Protein AF-A0A2H1WQ48-F1 (afdb_monomer_lite)

Structure (mmCIF, N/CA/C/O backbone):
data_AF-A0A2H1WQ48-F1
#
_entry.id   AF-A0A2H1WQ48-F1
#
loop_
_atom_site.group_PDB
_atom_site.id
_atom_site.type_symbol
_atom_site.label_atom_id
_atom_site.label_alt_id
_atom_site.label_comp_id
_atom_site.label_asym_id
_atom_site.label_entity_id
_atom_site.label_seq_id
_atom_site.pdbx_PDB_ins_code
_atom_site.Cartn_x
_atom_site.Cartn_y
_atom_site.Cartn_z
_atom_site.occupancy
_atom_site.B_iso_or_equiv
_atom_site.auth_seq_id
_atom_site.auth_comp_id
_atom_site.auth_asym_id
_atom_site.auth_atom_id
_atom_site.pdbx_PDB_model_num
ATOM 1 N N . MET A 1 1 ? 4.844 -38.265 29.448 1.00 51.53 1 MET A N 1
ATOM 2 C CA . MET A 1 1 ? 3.394 -38.073 29.675 1.00 51.53 1 MET A CA 1
ATOM 3 C C . MET A 1 1 ? 3.222 -37.018 30.747 1.00 51.53 1 MET A C 1
ATOM 5 O O . MET A 1 1 ? 3.950 -37.059 31.729 1.00 51.53 1 MET A O 1
ATOM 9 N N . VAL A 1 2 ? 2.340 -36.048 30.533 1.00 57.47 2 VAL A N 1
ATOM 10 C CA . VAL A 1 2 ? 2.214 -34.880 31.408 1.00 57.47 2 VAL A CA 1
ATOM 11 C C . VAL A 1 2 ? 0.950 -35.034 32.260 1.00 57.47 2 VAL A C 1
ATOM 13 O O . VAL A 1 2 ? -0.128 -35.292 31.724 1.00 57.47 2 VAL A O 1
ATOM 16 N N . GLN A 1 3 ? 1.088 -34.917 33.579 1.00 56.84 3 GLN A N 1
ATOM 17 C CA . GLN A 1 3 ? -0.010 -35.038 34.542 1.00 56.84 3 GLN A CA 1
ATOM 18 C C . GLN A 1 3 ? -0.352 -33.663 35.116 1.00 56.84 3 GLN A C 1
ATOM 20 O O . GLN A 1 3 ? 0.532 -32.846 35.382 1.00 56.84 3 GLN A O 1
ATOM 25 N N . CYS A 1 4 ? -1.639 -33.388 35.303 1.00 60.62 4 CYS A N 1
ATOM 26 C CA . CYS A 1 4 ? -2.070 -32.182 35.990 1.00 60.62 4 CYS A CA 1
ATOM 27 C C . CYS A 1 4 ? -1.704 -32.281 37.470 1.00 60.62 4 CYS A C 1
ATOM 29 O O . CYS A 1 4 ? -2.143 -33.200 38.144 1.00 60.62 4 CYS A O 1
ATOM 31 N N . LYS A 1 5 ? -0.995 -31.293 38.016 1.00 59.91 5 LYS A N 1
ATOM 32 C CA . LYS A 1 5 ? -0.589 -31.296 39.432 1.00 59.91 5 LYS A CA 1
ATOM 33 C C . LYS A 1 5 ? -1.744 -31.186 40.441 1.00 59.91 5 LYS A C 1
ATOM 35 O O . LYS A 1 5 ? -1.512 -31.375 41.626 1.00 59.91 5 LYS A O 1
ATOM 40 N N . LYS A 1 6 ? -2.963 -30.844 39.996 1.00 59.34 6 LYS A N 1
ATOM 41 C CA . LYS A 1 6 ? -4.157 -30.745 40.858 1.00 59.34 6 LYS A CA 1
ATOM 42 C C . LYS A 1 6 ? -5.013 -32.013 40.809 1.00 59.34 6 LYS A C 1
ATOM 44 O O . LYS A 1 6 ? -5.504 -32.445 41.839 1.00 59.34 6 LYS A O 1
ATOM 49 N N . CYS A 1 7 ? -5.178 -32.593 39.616 1.00 56.44 7 CYS A N 1
ATOM 50 C CA . CYS A 1 7 ? -5.975 -33.806 39.405 1.00 56.44 7 CYS A CA 1
ATOM 51 C C . CYS A 1 7 ? -5.127 -35.098 39.492 1.00 56.44 7 CYS A C 1
ATOM 53 O O . CYS A 1 7 ? -5.691 -36.179 39.530 1.00 56.44 7 CYS A O 1
ATOM 55 N N . ASN A 1 8 ? -3.795 -35.012 39.359 1.00 58.97 8 ASN A N 1
ATOM 56 C CA . ASN A 1 8 ? -2.875 -36.094 38.947 1.00 58.97 8 ASN A CA 1
ATOM 57 C C . ASN A 1 8 ? -3.282 -36.865 37.671 1.00 58.97 8 ASN A C 1
ATOM 59 O O . ASN A 1 8 ? -2.618 -37.818 37.270 1.00 58.97 8 ASN A O 1
ATOM 63 N N . LEU A 1 9 ? -4.325 -36.408 36.972 1.00 58.62 9 LEU A N 1
ATOM 64 C CA . LEU A 1 9 ? -4.823 -36.985 35.729 1.00 58.62 9 LEU A CA 1
ATOM 65 C C . LEU A 1 9 ? -4.042 -36.462 34.522 1.00 58.62 9 LEU A C 1
ATOM 67 O O . LEU A 1 9 ? -3.544 -35.331 34.510 1.00 58.62 9 LEU A O 1
ATOM 71 N N . PHE A 1 10 ? -3.954 -37.292 33.486 1.00 58.03 10 PHE A N 1
ATOM 72 C CA . PHE A 1 10 ? -3.245 -36.965 32.253 1.00 58.03 10 PHE A CA 1
ATOM 73 C C . PHE A 1 10 ? -3.928 -35.824 31.495 1.00 58.03 10 PHE A C 1
ATOM 75 O O . PHE A 1 10 ? -5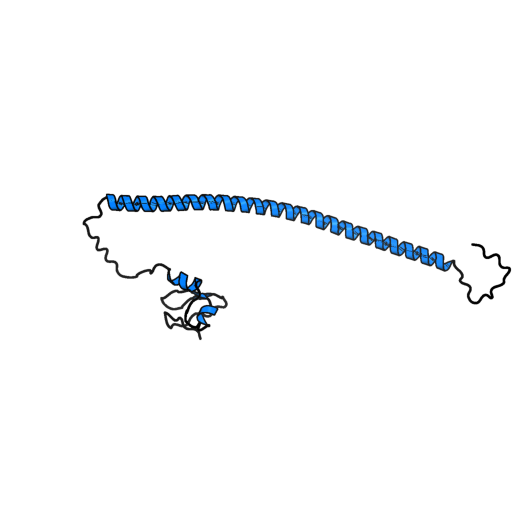.147 -35.810 31.311 1.00 58.03 10 PHE A O 1
ATOM 82 N N . VAL A 1 11 ? -3.128 -34.862 31.038 1.00 64.12 11 VAL A N 1
ATOM 83 C CA . VAL A 1 11 ? -3.625 -33.740 30.236 1.00 64.12 11 VAL A CA 1
ATOM 84 C C . VAL A 1 11 ? -3.638 -34.094 28.746 1.00 64.12 11 VAL A C 1
ATOM 86 O O . VAL A 1 11 ? -2.773 -34.827 28.263 1.00 64.12 11 VAL A O 1
ATOM 89 N N . SER A 1 12 ? -4.636 -33.598 28.011 1.00 57.94 12 SER A N 1
ATOM 90 C CA . SER A 1 12 ? -4.825 -33.935 26.595 1.00 57.94 12 SER A CA 1
ATOM 91 C C . SER A 1 12 ? -3.838 -33.165 25.713 1.00 57.94 12 SER A C 1
ATOM 93 O O . SER A 1 12 ? -3.966 -31.958 25.556 1.00 57.94 12 SER A O 1
ATOM 95 N N . LEU A 1 13 ? -2.855 -33.847 25.125 1.00 56.06 13 LEU A N 1
ATOM 96 C CA . LEU A 1 13 ? -1.874 -33.243 24.213 1.00 56.06 13 LEU A CA 1
ATOM 97 C C . LEU A 1 13 ? -2.497 -33.010 22.826 1.00 56.06 13 LEU A C 1
ATOM 99 O O . LEU A 1 13 ? -2.267 -33.781 21.898 1.00 56.06 13 LEU A O 1
ATOM 103 N N . VAL A 1 14 ? -3.306 -31.960 22.693 1.00 57.84 14 VAL A N 1
ATOM 104 C CA . VAL A 1 14 ? -3.723 -31.432 21.383 1.00 57.84 14 VAL A CA 1
ATOM 105 C C . VAL A 1 14 ? -2.575 -30.573 20.815 1.00 57.84 14 VAL A C 1
ATOM 107 O O . VAL A 1 14 ? -1.655 -30.203 21.549 1.00 57.84 14 VAL A O 1
ATOM 110 N N . LYS A 1 15 ? -2.560 -30.321 19.499 1.00 54.78 15 LYS A N 1
ATOM 111 C CA . LYS A 1 15 ? -1.488 -29.576 18.804 1.00 54.78 15 LYS A CA 1
ATOM 112 C C . LYS A 1 15 ? -1.356 -28.105 19.233 1.00 54.78 15 LYS A C 1
ATOM 114 O O . LYS A 1 15 ? -0.351 -27.493 18.887 1.00 54.78 15 LYS A O 1
ATOM 119 N N . ASP A 1 16 ? -2.299 -27.584 20.010 1.00 58.00 16 ASP A N 1
ATOM 120 C CA . ASP A 1 16 ? -2.319 -26.193 20.459 1.00 58.00 16 ASP A CA 1
ATOM 121 C C . ASP A 1 16 ? -1.420 -25.944 21.685 1.00 58.00 16 ASP A C 1
ATOM 123 O O . ASP A 1 16 ? -1.148 -26.834 22.497 1.00 58.00 16 ASP A O 1
ATOM 127 N N . ASP A 1 17 ? -0.954 -24.701 21.838 1.00 63.75 17 ASP A N 1
ATOM 128 C CA . ASP A 1 17 ? -0.089 -24.262 22.948 1.00 63.75 17 ASP A CA 1
ATOM 129 C C . ASP A 1 17 ? -0.791 -24.264 24.321 1.00 63.75 17 ASP A C 1
ATOM 131 O O . ASP A 1 17 ? -0.147 -24.117 25.371 1.00 63.75 17 ASP A O 1
ATOM 135 N N . ILE A 1 18 ? -2.106 -24.484 24.316 1.00 64.62 18 ILE A N 1
ATOM 136 C CA . ILE A 1 18 ? -3.003 -24.458 25.463 1.00 64.62 18 ILE A CA 1
ATOM 137 C C . ILE A 1 18 ? -3.592 -25.857 25.690 1.00 64.62 18 ILE A C 1
ATOM 139 O O . ILE A 1 18 ? -4.101 -26.503 24.779 1.00 64.62 18 ILE A O 1
ATOM 143 N N . VAL A 1 19 ? -3.541 -26.328 26.936 1.00 67.75 19 VAL A N 1
ATOM 144 C CA . VAL A 1 19 ? -3.888 -27.695 27.327 1.00 67.75 19 VAL A CA 1
ATOM 145 C C . VAL A 1 19 ? -4.910 -27.688 28.467 1.00 67.75 19 VAL A C 1
ATOM 147 O O . VAL A 1 19 ? -4.678 -27.075 29.506 1.00 67.75 19 VAL A O 1
ATOM 150 N N . LYS A 1 20 ? -6.017 -28.425 28.319 1.00 63.47 20 LYS A N 1
ATOM 151 C CA . LYS A 1 20 ? -7.075 -28.565 29.341 1.00 63.47 20 LYS A CA 1
ATOM 152 C C . LYS A 1 20 ? -6.879 -29.844 30.187 1.00 63.47 20 LYS A C 1
ATOM 154 O O . LYS A 1 20 ? -6.621 -30.907 29.610 1.00 63.47 20 LYS A O 1
ATOM 159 N N . CYS A 1 21 ? -6.983 -29.783 31.532 1.00 66.69 21 CYS A N 1
ATOM 160 C CA . CYS A 1 21 ? -7.028 -31.013 32.364 1.00 66.69 21 CYS A CA 1
ATOM 161 C C . CYS A 1 21 ? -8.297 -31.788 31.999 1.00 66.69 21 CYS A C 1
ATOM 163 O O . CYS A 1 21 ? -9.379 -31.213 31.917 1.00 66.69 21 CYS A O 1
ATOM 165 N N . LYS A 1 22 ? -8.157 -33.104 31.817 1.00 60.12 22 LYS A N 1
ATOM 166 C CA . LYS A 1 22 ? -9.279 -34.038 31.633 1.00 60.12 22 LYS A CA 1
ATOM 167 C C . LYS A 1 22 ? -9.995 -34.407 32.940 1.00 60.12 22 LYS A C 1
ATOM 169 O O . LYS A 1 22 ? -10.917 -35.208 32.913 1.00 60.12 22 LYS A O 1
ATOM 174 N N . GLY A 1 23 ? -9.546 -33.874 34.073 1.00 59.38 23 GLY A N 1
ATOM 175 C CA . GLY A 1 23 ? -10.187 -34.055 35.373 1.00 59.38 23 GLY A CA 1
ATOM 176 C C . GLY A 1 23 ? -11.222 -32.977 35.675 1.00 59.38 23 GLY A C 1
ATOM 177 O O . GLY A 1 23 ? -11.295 -31.959 34.989 1.00 59.38 23 GLY A O 1
ATOM 178 N N . GLU A 1 24 ? -11.937 -33.161 36.781 1.00 53.41 24 GLU A N 1
ATOM 179 C CA . GLU A 1 24 ? -12.982 -32.255 37.289 1.00 53.41 24 GLU A CA 1
ATOM 180 C C . GLU A 1 24 ? -12.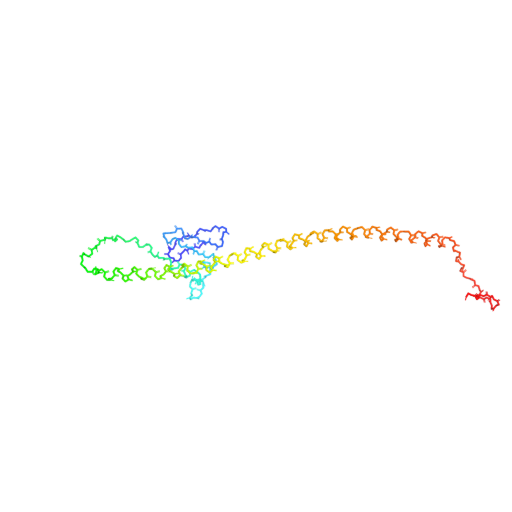499 -30.821 37.557 1.00 53.41 24 GLU A C 1
ATOM 182 O O . GLU A 1 24 ? -13.302 -29.911 37.718 1.00 53.41 24 GLU A O 1
ATOM 187 N N . CYS A 1 25 ? -11.183 -30.576 37.579 1.00 62.28 25 CYS A N 1
ATOM 188 C CA . CYS A 1 25 ? -10.663 -29.235 37.814 1.00 62.28 25 CYS A CA 1
ATOM 189 C C . CYS A 1 25 ? -10.885 -28.275 36.639 1.00 62.28 25 CYS A C 1
ATOM 191 O O . CYS A 1 25 ? -10.729 -27.076 36.840 1.00 62.28 25 CYS A O 1
ATOM 193 N N . GLY A 1 26 ? -11.152 -28.779 35.424 1.00 57.62 26 GLY A N 1
ATOM 194 C CA . GLY A 1 26 ? -11.437 -27.967 34.233 1.00 57.62 26 GLY A CA 1
ATOM 195 C C . GLY A 1 26 ? -10.334 -26.989 33.797 1.00 57.62 26 GLY A C 1
ATOM 196 O O . GLY A 1 26 ? -10.510 -26.281 32.807 1.00 57.62 26 GLY A O 1
ATOM 197 N N . ASN A 1 27 ? -9.201 -26.951 34.504 1.00 63.62 27 ASN A N 1
ATOM 198 C CA . ASN A 1 27 ? -8.185 -25.919 34.354 1.00 63.62 27 ASN A CA 1
ATOM 199 C C . ASN A 1 27 ? -7.463 -26.010 33.012 1.00 63.62 27 ASN A C 1
ATOM 201 O O . ASN A 1 27 ? -7.174 -27.097 32.498 1.00 63.62 27 ASN A O 1
ATOM 205 N N . VAL A 1 28 ? -7.103 -24.837 32.506 1.00 65.06 28 VAL A N 1
ATOM 206 C CA . VAL A 1 28 ? -6.409 -24.639 31.240 1.00 65.06 28 VAL A CA 1
ATOM 207 C C . VAL A 1 28 ? -4.998 -24.117 31.522 1.00 65.06 28 VAL A C 1
ATOM 209 O O . VAL A 1 28 ? -4.827 -23.167 32.283 1.00 65.06 28 VAL A O 1
ATOM 212 N N . TYR A 1 29 ? -3.985 -24.755 30.935 1.00 68.31 29 TYR A N 1
ATOM 213 C CA . TYR A 1 29 ? -2.568 -24.473 31.170 1.00 68.31 29 TYR A CA 1
ATOM 214 C C . TYR A 1 29 ? -1.806 -24.311 29.855 1.00 68.31 29 TYR A C 1
ATOM 216 O O . TYR A 1 29 ? -2.058 -25.039 28.898 1.00 68.31 29 TYR A O 1
ATOM 224 N N . HIS A 1 30 ? -0.786 -23.452 29.830 1.00 67.69 30 HIS A N 1
ATOM 225 C CA . HIS A 1 30 ? 0.179 -23.445 28.729 1.00 67.69 30 HIS A CA 1
ATOM 226 C C . HIS A 1 30 ? 1.037 -24.714 28.749 1.00 67.69 30 HIS A C 1
ATOM 228 O O . HIS A 1 30 ? 1.572 -25.096 29.794 1.00 67.69 30 HIS A O 1
ATOM 234 N N . LYS A 1 31 ? 1.277 -25.321 27.584 1.00 66.25 31 LYS A N 1
ATOM 235 C CA . LYS A 1 31 ? 2.108 -26.530 27.430 1.00 66.25 31 LYS A CA 1
ATOM 236 C C . LYS A 1 31 ? 3.502 -26.381 28.057 1.00 66.25 31 LYS A C 1
ATOM 238 O O . LYS A 1 31 ? 4.006 -27.310 28.690 1.00 66.25 31 LYS A O 1
ATOM 243 N N . LYS A 1 32 ? 4.102 -25.185 27.961 1.00 61.88 32 LYS A N 1
ATOM 244 C CA . LYS A 1 32 ? 5.404 -24.843 28.571 1.00 61.88 32 LYS A CA 1
ATOM 245 C C . LYS A 1 32 ? 5.377 -24.855 30.107 1.00 61.88 32 LYS A C 1
ATOM 247 O O . LYS A 1 32 ? 6.370 -25.244 30.719 1.00 61.88 32 LYS A O 1
ATOM 252 N N . CYS A 1 33 ? 4.253 -24.487 30.724 1.00 63.06 33 CYS A N 1
ATOM 253 C CA . CYS A 1 33 ? 4.089 -24.457 32.181 1.00 63.06 33 CYS A CA 1
ATOM 254 C C . CYS A 1 33 ? 3.914 -25.853 32.782 1.00 63.06 33 CYS A C 1
ATOM 256 O O . CYS A 1 33 ? 4.283 -26.072 33.932 1.00 63.06 33 CYS A O 1
ATOM 258 N N . VAL A 1 34 ? 3.390 -26.809 32.010 1.00 61.66 34 VAL A N 1
ATOM 259 C CA . VAL A 1 34 ? 3.214 -28.186 32.493 1.00 61.66 34 VAL A CA 1
ATOM 260 C C . VAL A 1 34 ? 4.484 -29.033 32.318 1.00 61.66 34 VAL A C 1
ATOM 262 O O . VAL A 1 34 ? 4.703 -29.972 33.078 1.00 61.66 34 VAL A O 1
ATOM 265 N N . ASN A 1 35 ? 5.349 -28.683 31.356 1.00 56.94 35 ASN A N 1
ATOM 266 C CA . ASN A 1 35 ? 6.572 -29.437 31.051 1.00 56.94 35 ASN A CA 1
ATOM 267 C C . ASN A 1 35 ? 7.801 -29.007 31.874 1.00 56.94 35 ASN A C 1
ATOM 269 O O . ASN A 1 35 ? 8.678 -29.828 32.138 1.00 56.94 35 ASN A O 1
ATOM 273 N N . LYS A 1 36 ? 7.901 -27.736 32.288 1.00 53.94 36 LYS A N 1
ATOM 274 C CA . LYS A 1 36 ? 9.035 -27.265 33.098 1.00 53.94 36 LYS A CA 1
ATOM 275 C C . LYS A 1 36 ? 8.737 -27.435 34.588 1.00 53.94 36 LYS A C 1
ATOM 277 O O . LYS A 1 36 ? 7.852 -26.784 35.139 1.00 53.94 36 LYS A O 1
ATOM 282 N N . LYS A 1 37 ? 9.531 -28.270 35.268 1.00 49.19 37 LYS A N 1
ATOM 283 C CA . LYS A 1 37 ? 9.702 -28.214 36.729 1.00 49.19 37 LYS A CA 1
ATOM 284 C C . LYS A 1 37 ? 10.409 -26.895 37.067 1.00 49.19 37 LYS A C 1
ATOM 286 O O . LYS A 1 37 ? 11.622 -26.867 37.228 1.00 49.19 37 LYS A O 1
ATOM 291 N N . PHE A 1 38 ? 9.666 -25.791 37.083 1.00 44.75 38 PHE A N 1
ATOM 292 C CA . PHE A 1 38 ? 10.192 -24.520 37.564 1.00 44.75 38 PHE A CA 1
ATOM 293 C C . PHE A 1 38 ? 10.528 -24.660 39.048 1.00 44.75 38 PHE A C 1
ATOM 295 O O . PHE A 1 38 ? 9.689 -25.085 39.845 1.00 44.75 38 PHE A O 1
ATOM 302 N N . MET A 1 39 ? 11.778 -24.339 39.377 1.00 44.50 39 MET A N 1
ATOM 303 C CA . MET A 1 39 ? 12.248 -24.161 40.742 1.00 44.50 39 MET A CA 1
ATOM 304 C C . MET A 1 39 ? 11.353 -23.102 41.403 1.00 44.50 39 MET A C 1
ATOM 306 O O . MET A 1 39 ? 11.269 -21.963 40.952 1.00 44.50 39 MET A O 1
ATOM 310 N N . ASN A 1 40 ? 10.648 -23.525 42.445 1.00 50.69 40 ASN A N 1
ATOM 311 C CA . ASN A 1 40 ? 9.981 -22.715 43.462 1.00 50.69 40 ASN A CA 1
ATOM 312 C C . ASN A 1 40 ? 8.694 -21.939 43.121 1.00 50.69 40 ASN A C 1
ATOM 314 O O . ASN A 1 40 ? 7.988 -21.623 44.067 1.00 50.69 40 ASN A O 1
ATOM 318 N N . ASN A 1 41 ? 8.280 -21.745 41.859 1.00 49.78 41 ASN A N 1
ATOM 319 C CA . ASN A 1 41 ? 6.926 -21.248 41.529 1.00 49.78 41 ASN A CA 1
ATOM 320 C C . ASN A 1 41 ? 6.317 -21.998 40.328 1.00 49.78 41 ASN A C 1
ATOM 322 O O . ASN A 1 41 ? 6.787 -21.913 39.198 1.00 49.78 41 ASN A O 1
ATOM 326 N N . ALA A 1 42 ? 5.271 -22.791 40.582 1.00 55.19 42 ALA A N 1
ATOM 327 C CA . ALA A 1 42 ? 4.835 -23.880 39.698 1.00 55.19 42 ALA A CA 1
ATOM 328 C C . ALA A 1 42 ? 3.918 -23.487 38.515 1.00 55.19 42 ALA A C 1
ATOM 330 O O . ALA A 1 42 ? 3.452 -24.381 37.807 1.00 55.19 42 ALA A O 1
ATOM 331 N N . THR A 1 43 ? 3.647 -22.200 38.291 1.00 54.66 43 THR A N 1
ATOM 332 C CA . THR A 1 43 ? 2.767 -21.678 37.223 1.00 54.66 43 THR A CA 1
ATOM 333 C C . THR A 1 43 ? 3.149 -20.230 36.900 1.00 54.66 43 THR A C 1
ATOM 335 O O . THR A 1 43 ? 3.438 -19.489 37.839 1.00 54.66 43 THR A O 1
ATOM 338 N N . CYS A 1 44 ? 3.131 -19.825 35.619 1.00 55.38 44 CYS A N 1
ATOM 339 C CA . CYS A 1 44 ? 3.314 -18.415 35.228 1.00 55.38 44 CYS A CA 1
ATOM 340 C C . CYS A 1 44 ? 2.179 -17.541 35.777 1.00 55.38 44 CYS A C 1
ATOM 342 O O . CYS A 1 44 ? 1.119 -18.079 36.105 1.00 55.38 44 CYS A O 1
ATOM 344 N N . ASP A 1 45 ? 2.384 -16.227 35.847 1.00 57.31 45 ASP A N 1
ATOM 345 C CA . ASP A 1 45 ? 1.417 -15.290 36.435 1.00 57.31 45 ASP A CA 1
ATOM 346 C C . ASP A 1 45 ? 0.035 -15.384 35.766 1.00 57.31 45 ASP A C 1
ATOM 348 O O . ASP A 1 45 ? -0.974 -15.465 36.462 1.00 57.31 45 ASP A O 1
ATOM 352 N N . ASP A 1 46 ? -0.025 -15.590 34.447 1.00 57.50 46 ASP A N 1
ATOM 353 C CA . ASP A 1 46 ? -1.290 -15.830 33.727 1.00 57.50 46 ASP A CA 1
ATOM 354 C C . ASP A 1 46 ? -1.994 -17.139 34.140 1.00 57.50 46 ASP A C 1
ATOM 356 O O . ASP A 1 46 ? -3.218 -17.213 34.251 1.00 57.50 46 ASP A O 1
ATOM 360 N N . CYS A 1 47 ? -1.229 -18.198 34.425 1.00 61.62 47 CYS A N 1
ATOM 361 C CA . CYS A 1 47 ? -1.767 -19.466 34.932 1.00 61.62 47 CYS A CA 1
ATOM 362 C C . CYS A 1 47 ? -2.097 -19.403 36.435 1.00 61.62 47 CYS A C 1
ATOM 364 O O . CY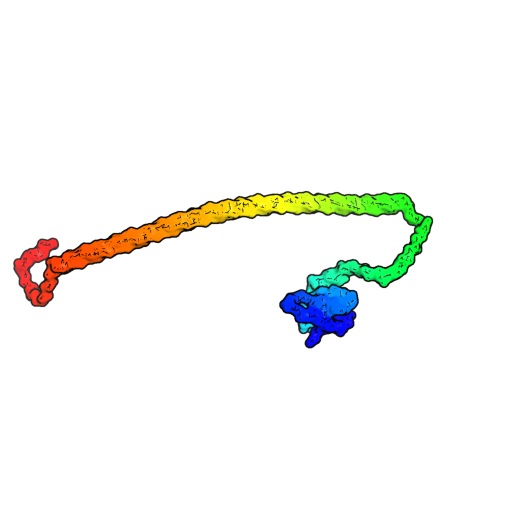S A 1 47 ? -2.879 -20.224 36.921 1.00 61.62 47 CYS A O 1
ATOM 366 N N . GLN A 1 48 ? -1.496 -18.473 37.186 1.00 59.59 48 GLN A N 1
ATOM 367 C CA . GLN A 1 48 ? -1.870 -18.187 38.572 1.00 59.59 48 GLN A CA 1
ATOM 368 C C . GLN A 1 48 ? -3.159 -17.377 38.645 1.00 59.59 48 GLN A C 1
ATOM 370 O O . GLN A 1 48 ? -4.008 -17.701 39.470 1.00 59.59 48 GLN A O 1
ATOM 375 N N . LEU A 1 49 ? -3.344 -16.399 37.758 1.00 55.31 49 LEU A N 1
ATOM 376 C CA . LEU A 1 49 ? -4.567 -15.599 37.662 1.00 55.31 49 LEU A CA 1
ATOM 377 C C . LEU A 1 49 ? -5.792 -16.467 37.352 1.00 55.31 49 LEU A C 1
ATOM 379 O O . LEU A 1 49 ? -6.864 -16.245 37.910 1.00 55.31 49 LEU A O 1
ATOM 383 N N . ASN A 1 50 ? -5.616 -17.549 36.589 1.00 51.94 50 ASN A N 1
ATOM 384 C CA . ASN A 1 50 ? -6.690 -18.510 36.333 1.00 51.94 50 ASN A CA 1
ATOM 385 C C . ASN A 1 50 ? -7.103 -19.339 37.574 1.00 51.94 50 ASN A C 1
ATOM 387 O O . ASN A 1 50 ? -8.121 -20.031 37.547 1.00 51.94 50 ASN A O 1
ATOM 391 N N . LYS A 1 51 ? -6.363 -19.257 38.696 1.00 49.41 51 LYS A N 1
ATOM 392 C CA . LYS A 1 51 ? -6.807 -19.782 40.005 1.00 49.41 51 LYS A CA 1
ATOM 393 C C . LYS A 1 51 ? -7.897 -18.919 40.655 1.00 49.41 51 LYS A C 1
ATOM 395 O O . LYS A 1 51 ? -8.513 -19.388 41.608 1.00 49.41 51 LYS A O 1
ATOM 400 N N . CYS A 1 52 ? -8.148 -17.715 40.137 1.00 37.34 52 CYS A N 1
ATOM 401 C CA . CYS A 1 52 ? -9.237 -16.825 40.544 1.00 37.34 52 CYS A CA 1
ATOM 402 C C . CYS A 1 52 ? -10.444 -16.894 39.595 1.00 37.34 52 CYS A C 1
ATOM 404 O O . CYS A 1 52 ? -11.175 -15.920 39.442 1.00 37.34 52 CYS A O 1
ATOM 406 N N . SER A 1 53 ? -10.700 -18.054 38.986 1.00 37.06 53 SER A N 1
ATOM 407 C CA . SER A 1 53 ? -12.077 -18.361 38.592 1.00 37.06 53 SER A CA 1
ATOM 408 C C . SER A 1 53 ? -12.895 -18.551 39.878 1.00 37.06 53 SER A C 1
ATOM 410 O O . SER A 1 53 ? -12.415 -19.257 40.775 1.00 37.06 53 SER A O 1
ATOM 412 N N . PRO A 1 54 ? -14.089 -17.944 40.023 1.00 36.09 54 PRO A N 1
ATOM 413 C CA . PRO A 1 54 ? -14.920 -18.153 41.200 1.00 36.09 54 PRO A CA 1
ATOM 414 C C . PRO A 1 54 ? -15.154 -19.652 41.341 1.00 36.09 54 PRO A C 1
ATOM 416 O O . PRO A 1 54 ? -15.580 -20.309 40.390 1.00 36.09 54 PRO A O 1
ATOM 419 N N . LYS A 1 55 ? -14.833 -20.209 42.511 1.00 38.78 55 LYS A N 1
ATOM 420 C CA . LYS A 1 55 ? -15.237 -21.568 42.853 1.00 38.78 55 LYS A CA 1
ATOM 421 C C . LYS A 1 55 ? -16.752 -21.634 42.653 1.00 38.78 55 LYS A C 1
ATOM 423 O O . LYS A 1 55 ? -17.489 -21.015 43.413 1.00 38.78 55 LYS A O 1
ATOM 428 N N . GLN A 1 56 ? -17.207 -22.375 41.647 1.00 43.16 56 GLN A N 1
ATOM 429 C CA . GLN A 1 56 ? -18.529 -22.978 41.695 1.00 43.16 56 GLN A CA 1
ATOM 430 C C . GLN A 1 56 ? -18.457 -24.003 42.826 1.00 43.16 56 GLN A C 1
ATOM 432 O O . GLN A 1 56 ? -18.026 -25.139 42.638 1.00 43.16 56 GLN A O 1
ATOM 437 N N . SER A 1 57 ? -18.743 -23.543 44.040 1.00 37.22 57 SER A N 1
ATOM 438 C CA . SER A 1 57 ? -19.038 -24.404 45.170 1.00 37.22 57 SER A CA 1
ATOM 439 C C . SER A 1 57 ? -20.340 -25.123 44.844 1.00 37.22 57 SER A C 1
ATOM 441 O O . SER A 1 57 ? -21.425 -24.577 45.030 1.00 37.22 57 SER A O 1
ATOM 443 N N . GLY A 1 58 ? -20.214 -26.338 44.315 1.00 40.12 58 GLY A N 1
ATOM 444 C CA . GLY A 1 58 ? -21.191 -27.387 44.555 1.00 40.12 58 GLY A CA 1
ATOM 445 C C . GLY A 1 58 ? -21.083 -27.795 46.019 1.00 40.12 58 GLY A C 1
ATOM 446 O O . GLY A 1 58 ? -20.465 -28.801 46.332 1.00 40.12 58 GLY A O 1
ATOM 447 N N . ASP A 1 59 ? -21.615 -26.950 46.891 1.00 36.69 59 ASP A N 1
ATOM 448 C CA . ASP A 1 59 ? -22.102 -27.348 48.200 1.00 36.69 59 ASP A CA 1
ATOM 449 C C . ASP A 1 59 ? -23.593 -27.048 48.165 1.00 36.69 59 ASP A C 1
ATOM 451 O O . ASP A 1 59 ? -24.002 -25.985 47.688 1.00 36.69 59 ASP A O 1
ATOM 455 N N . ASP A 1 60 ? -24.391 -28.000 48.639 1.00 42.41 60 ASP A N 1
ATOM 456 C CA . ASP A 1 60 ? -25.783 -27.802 49.017 1.00 42.41 60 ASP A CA 1
ATOM 457 C C . ASP A 1 60 ? -25.875 -26.588 49.951 1.00 42.41 60 ASP A C 1
ATOM 459 O O . ASP A 1 60 ? -25.851 -26.699 51.180 1.00 42.41 60 ASP A O 1
ATOM 463 N N . VAL A 1 61 ? -26.014 -25.394 49.378 1.00 42.25 61 VAL A N 1
ATOM 464 C CA . VAL A 1 61 ? -26.537 -24.247 50.098 1.00 42.25 61 VAL A CA 1
ATOM 465 C C . VAL A 1 61 ? -28.014 -24.555 50.265 1.00 42.25 61 VAL A C 1
ATOM 467 O O . VAL A 1 61 ? -28.868 -24.114 49.497 1.00 42.25 61 VAL A O 1
ATOM 470 N N . LYS A 1 62 ? -28.327 -25.330 51.311 1.00 40.69 62 LYS A N 1
ATOM 471 C CA . LYS A 1 62 ? -29.563 -25.110 52.047 1.00 40.69 62 LYS A CA 1
ATOM 472 C C . LYS A 1 62 ? -29.624 -23.606 52.262 1.00 40.69 62 LYS A C 1
ATOM 474 O O . LYS A 1 62 ? -28.839 -23.060 53.035 1.00 40.69 62 LYS A O 1
ATOM 479 N N . LEU A 1 63 ? -30.523 -22.954 51.533 1.00 41.06 63 LEU A N 1
ATOM 480 C CA . LEU A 1 63 ? -30.992 -21.612 51.822 1.00 41.06 63 LEU A CA 1
ATOM 481 C C . LEU A 1 63 ? -31.598 -21.658 53.227 1.00 41.06 63 LEU A C 1
ATOM 483 O O . LEU A 1 63 ? -32.807 -21.775 53.399 1.00 41.06 63 LEU A O 1
ATOM 487 N N . ILE A 1 64 ? -30.751 -21.607 54.252 1.00 45.22 64 ILE A N 1
ATOM 488 C CA . ILE A 1 64 ? -31.163 -21.157 55.568 1.00 45.22 64 ILE A CA 1
ATOM 489 C C . ILE A 1 64 ? -31.284 -19.647 55.402 1.00 45.22 64 ILE A C 1
ATOM 491 O O . ILE A 1 64 ? -30.371 -18.885 55.704 1.00 45.22 64 ILE A O 1
ATOM 495 N N . LEU A 1 65 ? -32.409 -19.234 54.815 1.00 43.06 65 LEU A N 1
ATOM 496 C CA . LEU A 1 65 ? -32.909 -17.879 54.939 1.00 43.06 65 LEU A CA 1
ATOM 497 C C . LEU A 1 65 ? -33.081 -17.657 56.438 1.00 43.06 65 LEU A C 1
ATOM 499 O O . LEU A 1 65 ? -34.030 -18.170 57.026 1.00 43.06 65 LEU A O 1
ATOM 503 N N . ASN A 1 66 ? -32.131 -16.972 57.070 1.00 44.22 66 ASN A N 1
ATOM 504 C CA . ASN A 1 66 ? -32.330 -16.450 58.413 1.00 44.22 66 ASN A CA 1
ATOM 505 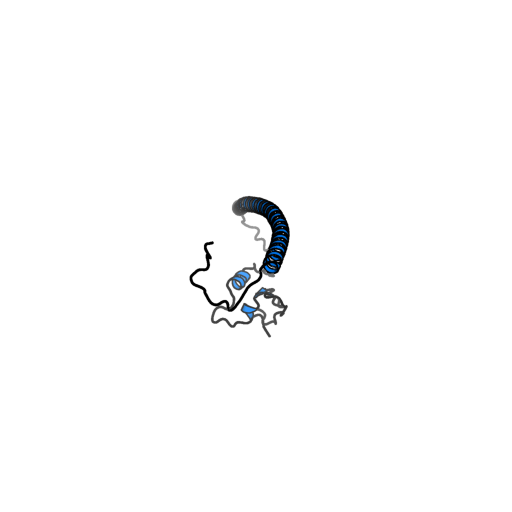C C . ASN A 1 66 ? -33.391 -15.343 58.288 1.00 44.22 66 ASN A C 1
ATOM 507 O O . ASN A 1 66 ? -33.087 -14.301 57.710 1.00 44.22 66 ASN A O 1
ATOM 511 N N . PRO A 1 67 ? -34.638 -15.521 58.769 1.00 51.81 67 PRO A N 1
ATOM 512 C CA . PRO A 1 67 ? -35.737 -14.594 58.478 1.00 51.81 67 PRO A CA 1
ATOM 513 C C . PRO A 1 67 ? -35.731 -13.341 59.367 1.00 51.81 67 PRO A C 1
ATOM 515 O O . PRO A 1 67 ? -36.775 -12.726 59.579 1.00 51.81 67 PRO A O 1
ATOM 518 N N . ARG A 1 68 ? -34.591 -12.977 59.959 1.00 54.78 68 ARG A N 1
ATOM 519 C CA . ARG A 1 68 ? -34.490 -11.856 60.895 1.00 54.78 68 ARG A CA 1
ATOM 520 C C . ARG A 1 68 ? -33.247 -11.026 60.592 1.00 54.78 68 ARG A C 1
ATOM 522 O O . ARG A 1 68 ? -32.137 -11.516 60.745 1.00 54.78 68 ARG A O 1
ATOM 529 N N . GLU A 1 69 ? -33.509 -9.770 60.225 1.00 52.84 69 GLU A N 1
ATOM 530 C CA . GLU A 1 69 ? -32.579 -8.629 60.202 1.00 52.84 69 GLU A CA 1
ATOM 531 C C . GLU A 1 69 ? -31.689 -8.437 58.959 1.00 52.84 69 GLU A C 1
ATOM 533 O O . GLU A 1 69 ? -30.504 -8.147 59.067 1.00 52.84 69 GLU A O 1
ATOM 538 N N . GLU A 1 70 ? -32.275 -8.419 57.761 1.00 57.16 70 GLU A N 1
ATOM 539 C CA . GLU A 1 70 ? -31.840 -7.412 56.781 1.00 57.16 70 GLU A CA 1
ATOM 540 C C . GLU A 1 70 ? -32.777 -6.215 56.931 1.00 57.16 70 GLU A C 1
ATOM 542 O O . GLU A 1 70 ? -33.906 -6.221 56.438 1.00 57.16 70 GLU A O 1
ATOM 547 N N . SER A 1 71 ? -32.359 -5.201 57.698 1.00 69.38 71 SER A N 1
ATOM 548 C CA . SER A 1 71 ? -33.088 -3.932 57.697 1.00 69.38 71 SER A CA 1
ATOM 549 C C . SER A 1 71 ? -33.127 -3.412 56.256 1.00 69.38 71 SER A C 1
ATOM 551 O O . SER A 1 71 ? -32.168 -3.587 55.498 1.00 69.38 71 SER A O 1
ATOM 553 N N . GLY A 1 72 ? -34.224 -2.768 55.848 1.00 75.00 72 GLY A N 1
ATOM 554 C CA . GLY A 1 72 ? -34.336 -2.203 54.496 1.00 75.00 72 GLY A CA 1
ATOM 555 C C . GLY A 1 72 ? -33.169 -1.270 54.131 1.00 75.00 72 GLY A C 1
ATOM 556 O O . GLY A 1 72 ? -32.836 -1.131 52.956 1.00 75.00 72 GLY A O 1
ATOM 557 N N . GLU A 1 73 ? -32.495 -0.700 55.134 1.00 79.88 73 GLU A N 1
ATOM 558 C CA . GLU A 1 73 ? -31.279 0.105 54.985 1.00 79.88 73 GLU A CA 1
ATOM 559 C C . GLU A 1 73 ? -30.085 -0.689 54.433 1.00 79.88 73 GLU A C 1
ATOM 561 O O . GLU A 1 73 ? -29.368 -0.169 53.579 1.00 79.88 73 GLU A O 1
ATOM 566 N N . ASN A 1 74 ? -29.890 -1.950 54.838 1.00 83.94 74 ASN A N 1
ATOM 567 C CA . ASN A 1 74 ? -28.805 -2.792 54.317 1.00 83.94 74 ASN A CA 1
ATOM 568 C C . ASN A 1 74 ? -29.015 -3.120 52.833 1.00 83.94 74 ASN A C 1
ATOM 570 O O . ASN A 1 74 ? -28.081 -3.025 52.033 1.00 83.94 74 ASN A O 1
ATOM 574 N N . VAL A 1 75 ? -30.258 -3.422 52.448 1.00 88.44 75 VAL A N 1
ATOM 575 C CA . VAL A 1 75 ? -30.627 -3.677 51.048 1.00 88.44 75 VAL A CA 1
ATOM 576 C C . VAL A 1 75 ? -30.429 -2.415 50.203 1.00 88.44 75 VAL A C 1
ATOM 578 O O . VAL A 1 75 ? -29.826 -2.473 49.131 1.00 88.44 75 VAL A O 1
ATOM 581 N N . LEU A 1 76 ? -30.866 -1.253 50.698 1.00 91.00 76 LEU A N 1
ATOM 582 C CA . LEU A 1 76 ? -30.661 0.044 50.041 1.00 91.00 76 LEU A CA 1
ATOM 583 C C . LEU A 1 76 ? -29.173 0.381 49.864 1.00 91.00 76 LEU A C 1
ATOM 585 O O . LEU A 1 76 ? -28.768 0.839 48.794 1.00 91.00 76 LEU A O 1
ATOM 589 N N . ALA A 1 77 ? -28.344 0.125 50.878 1.00 92.31 77 ALA A N 1
ATOM 590 C CA . ALA A 1 77 ? -26.903 0.339 50.797 1.00 92.31 77 ALA A CA 1
ATOM 591 C C . ALA A 1 77 ? -26.253 -0.551 49.724 1.00 92.31 77 ALA A C 1
ATOM 593 O O . ALA A 1 77 ? -25.412 -0.084 48.948 1.00 92.31 77 ALA A O 1
ATOM 594 N N . GLU A 1 78 ? -26.667 -1.816 49.629 1.00 92.56 78 GLU A N 1
ATOM 595 C CA . GLU A 1 78 ? -26.154 -2.731 48.612 1.00 92.56 78 GLU A CA 1
ATOM 596 C C . GLU A 1 78 ? -26.602 -2.335 47.196 1.00 92.56 78 GLU A C 1
ATOM 598 O O . GLU A 1 78 ? -25.796 -2.358 46.260 1.00 92.56 78 GLU A O 1
ATOM 603 N N . VAL A 1 79 ? -27.857 -1.904 47.035 1.00 94.44 79 VAL A N 1
ATOM 604 C CA . VAL A 1 79 ? -28.381 -1.379 45.764 1.00 94.44 79 VAL A CA 1
ATOM 605 C C . VAL A 1 79 ? -27.599 -0.141 45.324 1.00 94.44 79 VAL A C 1
ATOM 607 O O . VAL A 1 79 ? -27.137 -0.092 44.184 1.00 94.44 79 VAL A O 1
ATOM 610 N N . ASN A 1 80 ? -27.356 0.815 46.223 1.00 94.88 80 ASN A N 1
ATOM 611 C CA . ASN A 1 80 ? -26.571 2.015 45.920 1.00 94.88 80 ASN A CA 1
ATOM 612 C C . ASN A 1 80 ? -25.134 1.679 45.506 1.00 94.88 80 ASN A C 1
ATOM 614 O O . ASN A 1 80 ? -24.599 2.259 44.558 1.00 94.88 80 ASN A O 1
ATOM 618 N N . LYS A 1 81 ? -24.515 0.691 46.161 1.00 96.31 81 LYS A N 1
ATOM 619 C CA . LYS A 1 81 ? -23.185 0.205 45.781 1.00 96.31 81 LYS A CA 1
ATOM 620 C C . LYS A 1 81 ? -23.184 -0.391 44.371 1.00 96.31 81 LYS A C 1
ATOM 622 O O . LYS A 1 81 ? -22.274 -0.105 43.594 1.00 96.31 81 LYS A O 1
ATOM 627 N N . LYS A 1 82 ? -24.196 -1.190 44.018 1.00 95.75 82 LYS A N 1
ATOM 628 C CA . LYS A 1 82 ? -24.336 -1.769 42.670 1.00 95.75 82 LYS A CA 1
ATOM 629 C C . LYS A 1 82 ? -24.593 -0.692 41.615 1.00 95.75 82 LYS A C 1
ATOM 631 O O . LYS A 1 82 ? -23.961 -0.733 40.564 1.00 95.75 82 LYS A O 1
ATOM 636 N N . LEU A 1 83 ? -25.428 0.305 41.912 1.00 97.12 83 LEU A N 1
ATOM 637 C CA . LEU A 1 83 ? -25.670 1.451 41.027 1.00 97.12 83 LEU A CA 1
ATOM 638 C C . LEU A 1 83 ? -24.385 2.238 40.741 1.00 97.12 83 LEU A C 1
ATOM 640 O O . LEU A 1 83 ? -24.119 2.569 39.589 1.00 97.12 83 LEU A O 1
ATOM 644 N N . ALA A 1 84 ? -23.544 2.464 41.753 1.00 96.38 84 ALA A N 1
ATOM 645 C CA . ALA A 1 84 ? -22.254 3.127 41.563 1.00 96.38 84 ALA A CA 1
ATOM 646 C C . ALA A 1 84 ? -21.306 2.324 40.652 1.00 96.38 84 ALA A C 1
ATOM 648 O O . ALA A 1 84 ? -20.591 2.898 39.829 1.00 96.38 84 ALA A O 1
ATOM 649 N N . VAL A 1 85 ? -21.301 0.991 40.768 1.00 97.00 85 VAL A N 1
ATOM 650 C CA . VAL A 1 85 ? -20.523 0.125 39.869 1.00 97.00 85 VAL A CA 1
ATOM 651 C C . VAL A 1 85 ? -21.048 0.222 38.438 1.00 97.00 85 VAL A C 1
ATOM 653 O O . VAL A 1 85 ? -20.247 0.418 37.527 1.00 97.00 85 VAL A O 1
ATOM 656 N N . ILE A 1 86 ? -22.367 0.140 38.246 1.00 97.44 86 ILE A N 1
ATOM 657 C CA . ILE A 1 86 ? -23.004 0.241 36.925 1.00 97.44 86 ILE A CA 1
ATOM 658 C C . ILE A 1 86 ? -22.668 1.582 36.271 1.00 97.44 86 ILE A C 1
ATOM 660 O O . ILE A 1 86 ? -22.210 1.595 35.135 1.00 97.44 86 ILE A O 1
ATOM 664 N N . TYR A 1 87 ? -22.791 2.689 37.004 1.00 97.25 87 TYR A N 1
ATOM 665 C CA . TYR A 1 87 ? -22.441 4.020 36.507 1.00 97.25 87 TYR A CA 1
ATOM 666 C C . TYR A 1 87 ? -20.977 4.115 36.044 1.00 97.25 87 TYR A C 1
ATOM 668 O O . TYR A 1 87 ? -20.675 4.645 34.977 1.00 97.25 87 TYR A O 1
ATOM 676 N N . ASN A 1 88 ? -20.045 3.548 36.815 1.00 97.31 88 ASN A N 1
ATOM 677 C CA . ASN A 1 88 ? -18.633 3.529 36.430 1.00 97.31 88 ASN A CA 1
ATOM 678 C C . ASN A 1 88 ? -18.363 2.649 35.202 1.00 97.31 88 ASN A C 1
ATOM 680 O O . ASN A 1 88 ? -17.459 2.949 34.421 1.00 97.31 88 ASN A O 1
ATOM 684 N N . MET A 1 89 ? -19.099 1.546 35.044 1.00 97.94 89 MET A N 1
ATOM 685 C CA . MET A 1 89 ? -19.007 0.704 33.851 1.00 97.94 89 MET A CA 1
ATOM 686 C C . MET A 1 89 ? -19.549 1.432 32.624 1.00 97.94 89 MET A C 1
ATOM 688 O O . MET A 1 89 ? -18.890 1.409 31.591 1.00 97.94 89 MET A O 1
ATOM 692 N N . ASP A 1 90 ? -20.682 2.117 32.760 1.00 98.00 90 ASP A N 1
ATOM 693 C CA . ASP A 1 90 ? -21.304 2.902 31.693 1.00 98.00 90 ASP A CA 1
ATOM 694 C C . ASP A 1 90 ? -20.344 3.973 31.159 1.00 98.00 90 ASP A C 1
ATOM 696 O O . ASP A 1 90 ? -20.040 4.007 29.967 1.00 98.00 90 ASP A O 1
ATOM 700 N N . LYS A 1 91 ? -19.704 4.729 32.062 1.00 98.00 91 LYS A N 1
ATOM 701 C CA . LYS A 1 91 ? -18.678 5.713 31.688 1.00 98.00 91 LYS A CA 1
ATOM 702 C C . LYS A 1 91 ? -17.507 5.093 30.913 1.00 98.00 91 LYS A C 1
ATOM 704 O O . LYS A 1 91 ? -17.052 5.649 29.917 1.00 98.00 91 LYS A O 1
ATOM 709 N N . LYS A 1 92 ? -17.008 3.930 31.347 1.00 97.94 92 LYS A N 1
ATOM 710 C CA . LYS A 1 92 ? -15.914 3.232 30.647 1.00 97.94 92 LYS A CA 1
ATOM 711 C C . LYS A 1 92 ? -16.341 2.708 29.277 1.00 97.94 92 LYS A C 1
ATOM 713 O O . LYS A 1 92 ? -15.525 2.686 28.360 1.00 97.94 92 LYS A O 1
ATOM 718 N N . ILE A 1 93 ? -17.591 2.271 29.139 1.00 98.06 93 ILE A N 1
ATOM 719 C CA . ILE A 1 93 ? -18.152 1.835 27.857 1.00 98.06 93 ILE A CA 1
ATOM 720 C C . ILE A 1 93 ? -18.265 3.030 26.909 1.00 98.06 93 ILE A C 1
ATOM 722 O O . ILE A 1 93 ? -17.900 2.905 25.742 1.00 98.06 93 ILE A O 1
ATOM 726 N N . GLU A 1 94 ? -18.684 4.194 27.401 1.00 98.12 94 GLU A N 1
ATOM 727 C CA . GLU A 1 94 ? -18.735 5.427 26.611 1.00 98.12 94 GLU A CA 1
ATOM 728 C C . GLU A 1 94 ? -17.340 5.834 26.100 1.00 98.12 94 GLU A C 1
ATOM 730 O O . GLU A 1 94 ? -17.156 6.102 24.912 1.00 98.12 94 GLU A O 1
ATOM 735 N N . GLU A 1 95 ? -16.328 5.821 26.974 1.00 97.88 95 GLU A N 1
ATOM 736 C CA . GLU A 1 95 ? -14.931 6.100 26.607 1.00 97.88 95 GLU A CA 1
ATOM 737 C C . GLU A 1 95 ? -14.389 5.094 25.576 1.00 97.88 95 GLU A C 1
ATOM 739 O O . GLU A 1 95 ? -13.716 5.475 24.610 1.00 97.88 95 GLU A O 1
ATOM 744 N N . LEU A 1 96 ? -14.709 3.808 25.747 1.00 98.25 96 LEU A N 1
ATOM 745 C CA . LEU A 1 96 ? -14.317 2.763 24.806 1.00 98.25 96 LEU A CA 1
ATOM 746 C C . LEU A 1 96 ? -15.001 2.945 23.448 1.00 98.25 96 LEU A C 1
ATOM 748 O O . LEU A 1 96 ? -14.350 2.792 22.419 1.00 98.25 96 LEU A O 1
ATOM 752 N N . THR A 1 97 ? -16.282 3.312 23.442 1.00 98.25 97 THR A N 1
ATOM 753 C CA . THR A 1 97 ? -17.067 3.540 22.220 1.00 98.25 97 THR A CA 1
ATOM 754 C C . THR A 1 97 ? -16.443 4.656 21.392 1.00 98.25 97 THR A C 1
ATOM 756 O O . THR A 1 97 ? -16.107 4.436 20.231 1.00 98.25 97 THR A O 1
ATOM 759 N N . LYS A 1 98 ? -16.141 5.798 22.024 1.00 98.06 98 LYS A N 1
ATOM 760 C CA . LYS A 1 98 ? -15.445 6.923 21.376 1.00 98.06 98 LYS A CA 1
ATOM 761 C C . LYS A 1 98 ? -14.086 6.518 20.805 1.00 98.06 98 LYS A C 1
ATOM 763 O O . LYS A 1 98 ? -13.700 6.956 19.726 1.00 98.06 98 LYS A O 1
ATOM 768 N N . SER A 1 99 ? -13.352 5.669 21.524 1.00 98.19 99 SER A N 1
ATOM 769 C CA . SER A 1 99 ? -12.051 5.177 21.061 1.00 98.19 99 SER A CA 1
ATOM 770 C C . SER A 1 99 ? -12.192 4.281 19.828 1.00 98.19 99 SER A C 1
ATOM 772 O O . SER A 1 99 ? -11.417 4.405 18.884 1.00 98.19 99 SER A O 1
ATOM 774 N N . VAL A 1 100 ? -13.184 3.387 19.816 1.00 98.38 100 VAL A N 1
ATOM 775 C CA . VAL A 1 100 ? -13.459 2.501 18.676 1.00 98.38 100 VAL A CA 1
ATOM 776 C C . VAL A 1 100 ? -13.886 3.301 17.448 1.00 98.38 100 VAL A C 1
ATOM 778 O O . VAL A 1 100 ? -13.375 3.027 16.365 1.00 98.38 100 VAL A O 1
ATOM 781 N N . GLU A 1 101 ? -14.753 4.301 17.612 1.00 98.25 101 GLU A N 1
ATOM 782 C CA . GLU A 1 101 ? -15.152 5.217 16.534 1.00 98.25 101 GLU A CA 1
ATOM 783 C C . GLU A 1 101 ? -13.937 5.944 15.944 1.00 98.25 101 GLU A C 1
ATOM 785 O O . GLU A 1 101 ? -13.707 5.885 14.739 1.00 98.25 101 GLU A O 1
ATOM 790 N N . PHE A 1 102 ? -13.078 6.513 16.796 1.00 98.25 102 PHE A N 1
ATOM 791 C CA . PHE A 1 102 ? -11.845 7.167 16.355 1.00 98.25 102 PHE A CA 1
ATOM 792 C C . PHE A 1 102 ? -10.933 6.230 15.548 1.00 98.25 102 PHE A C 1
ATOM 794 O O . PHE A 1 102 ? -10.408 6.604 14.496 1.00 98.25 102 PHE A O 1
ATOM 801 N N . TYR A 1 103 ? -10.733 4.995 16.020 1.00 98.12 103 TYR A N 1
ATOM 802 C CA . TYR A 1 103 ? -9.924 4.027 15.284 1.00 98.12 103 TYR A CA 1
ATOM 803 C C . TYR A 1 103 ? -10.581 3.611 13.967 1.00 98.12 103 TYR A C 1
ATOM 805 O O . TYR A 1 103 ? -9.864 3.428 12.984 1.00 98.12 103 TYR A O 1
ATOM 813 N N . ALA A 1 104 ? -11.908 3.478 13.922 1.00 98.25 104 ALA A N 1
ATOM 814 C CA . ALA A 1 104 ? -12.632 3.169 12.694 1.00 98.25 104 ALA A CA 1
ATOM 815 C C . ALA A 1 104 ? -12.411 4.256 11.629 1.00 98.25 104 ALA A C 1
ATOM 817 O O . ALA A 1 104 ? -12.022 3.926 10.506 1.00 98.25 104 ALA A O 1
ATOM 818 N N . ASP A 1 105 ? -12.533 5.532 12.000 1.00 98.19 105 ASP A N 1
ATOM 819 C CA . ASP A 1 105 ? -12.287 6.670 11.104 1.00 98.19 105 ASP A CA 1
ATOM 820 C C . ASP A 1 105 ? -10.830 6.717 10.616 1.00 98.19 105 ASP A C 1
ATOM 822 O O . ASP A 1 105 ? -10.545 6.949 9.433 1.00 98.19 105 ASP A O 1
ATOM 826 N N . MET A 1 106 ? -9.881 6.438 11.516 1.00 98.38 106 MET A N 1
ATOM 827 C CA . MET A 1 106 ? -8.460 6.362 11.176 1.00 98.38 106 MET A CA 1
ATOM 828 C C . MET A 1 106 ? -8.179 5.230 10.176 1.00 98.38 106 MET A C 1
ATOM 830 O O . MET A 1 106 ? -7.443 5.430 9.206 1.00 98.38 106 MET A O 1
ATOM 834 N N . TYR A 1 107 ? -8.764 4.045 10.379 1.00 98.44 107 TYR A N 1
ATOM 835 C CA . TYR A 1 107 ? -8.606 2.922 9.453 1.00 98.44 107 TYR A CA 1
ATOM 836 C C . TYR A 1 107 ? -9.251 3.198 8.096 1.00 98.44 107 TYR A C 1
ATOM 838 O O . TYR A 1 107 ? -8.652 2.860 7.074 1.00 98.44 107 TYR A O 1
ATOM 846 N N . GLN A 1 108 ? -10.417 3.844 8.070 1.00 98.38 108 GLN A N 1
ATOM 847 C CA . GLN A 1 108 ? -11.076 4.249 6.832 1.00 98.38 108 GLN A CA 1
ATOM 848 C C . GLN A 1 108 ? -10.188 5.205 6.020 1.00 98.38 108 GLN A C 1
ATOM 850 O O . GLN A 1 108 ? -9.901 4.948 4.851 1.00 98.38 108 GLN A O 1
ATOM 855 N N . SER A 1 109 ? -9.637 6.230 6.674 1.00 98.25 109 SER A N 1
ATOM 856 C CA . SER A 1 109 ? -8.706 7.179 6.047 1.00 98.25 109 SER A CA 1
ATOM 857 C C . SER A 1 109 ? -7.452 6.486 5.492 1.00 98.25 109 SER A C 1
ATOM 859 O O . SER A 1 109 ? -6.971 6.793 4.399 1.00 98.25 109 SER A O 1
ATOM 861 N N . LEU A 1 110 ? -6.912 5.511 6.231 1.00 98.44 110 LEU A N 1
ATOM 862 C CA . LEU A 1 110 ? -5.731 4.756 5.814 1.00 98.44 110 LEU A CA 1
ATOM 863 C C . LEU A 1 110 ? -6.016 3.841 4.612 1.00 98.44 110 LEU A C 1
ATOM 865 O O . LEU A 1 110 ? -5.145 3.665 3.755 1.00 98.44 110 LEU A O 1
ATOM 869 N N . LEU A 1 111 ? -7.221 3.272 4.525 1.00 98.38 111 LEU A N 1
ATOM 870 C CA . LEU A 1 111 ? -7.656 2.482 3.373 1.00 98.38 111 LEU A CA 1
ATOM 871 C C . LEU A 1 111 ? -7.759 3.341 2.111 1.00 98.38 111 LEU A C 1
ATOM 873 O O . LEU A 1 111 ? -7.232 2.943 1.071 1.00 98.38 111 LEU A O 1
ATOM 877 N N . GLU A 1 112 ? -8.357 4.526 2.215 1.00 98.38 112 GLU A N 1
ATOM 878 C CA . GLU A 1 112 ? -8.477 5.472 1.101 1.00 98.38 112 GLU A CA 1
ATOM 879 C C . GLU A 1 112 ? -7.102 5.921 0.594 1.00 98.38 112 GLU A C 1
ATOM 881 O O . GLU A 1 112 ? -6.807 5.814 -0.601 1.00 98.38 112 GLU A O 1
ATOM 886 N N . TYR A 1 113 ? -6.207 6.316 1.506 1.00 98.44 113 TYR A N 1
ATOM 887 C CA . TYR A 1 113 ? -4.831 6.673 1.158 1.00 98.44 113 TYR A CA 1
ATOM 888 C C . TYR A 1 113 ? -4.087 5.516 0.476 1.00 98.44 113 TYR A C 1
ATOM 890 O O . TYR A 1 113 ? -3.379 5.711 -0.519 1.00 98.44 113 TYR A O 1
ATOM 898 N N . LYS A 1 114 ? -4.244 4.290 0.990 1.00 98.44 114 LYS A N 1
ATOM 899 C CA . LYS A 1 114 ? -3.630 3.097 0.400 1.00 98.44 114 LYS A CA 1
ATOM 900 C C . LYS A 1 114 ? -4.128 2.869 -1.024 1.00 98.44 114 LYS A C 1
ATOM 902 O O . LYS A 1 114 ? -3.314 2.570 -1.899 1.00 98.44 114 LYS A O 1
ATOM 907 N N . GLU A 1 115 ? -5.430 2.992 -1.265 1.00 98.50 115 GLU A N 1
ATOM 908 C CA . GLU A 1 115 ? -6.006 2.806 -2.596 1.00 98.50 115 GLU A CA 1
ATOM 909 C C . GLU A 1 115 ? -5.484 3.861 -3.583 1.00 98.50 115 GLU A C 1
ATOM 911 O O . GLU A 1 115 ? -5.063 3.525 -4.695 1.00 98.50 115 GLU A O 1
ATOM 916 N N . GLU A 1 116 ? -5.439 5.129 -3.169 1.00 98.44 116 GLU A N 1
ATOM 917 C CA . GLU A 1 116 ? -4.903 6.217 -3.989 1.00 98.44 116 GLU A CA 1
ATOM 918 C C . GLU A 1 116 ? -3.414 6.004 -4.309 1.00 98.44 116 GLU A C 1
ATOM 920 O O . GLU A 1 116 ? -2.987 6.126 -5.462 1.00 98.44 116 GLU A O 1
ATOM 925 N N . SER A 1 117 ? -2.622 5.624 -3.306 1.00 98.44 117 SER A N 1
ATOM 926 C CA . SER A 1 117 ? -1.198 5.330 -3.467 1.00 98.44 117 SER A CA 1
ATOM 927 C C . SER A 1 117 ? -0.964 4.159 -4.427 1.00 98.44 117 SER A C 1
ATOM 929 O O . SER A 1 117 ? -0.147 4.258 -5.343 1.00 98.44 117 SER A O 1
ATOM 931 N N . GLN A 1 118 ? -1.748 3.081 -4.319 1.00 98.56 118 GLN A N 1
ATOM 932 C CA . GLN A 1 118 ? -1.667 1.948 -5.246 1.00 98.56 118 GLN A CA 1
ATOM 933 C C . GLN A 1 118 ? -1.997 2.339 -6.690 1.00 98.56 118 GLN A C 1
ATOM 935 O O . GLN A 1 118 ? -1.342 1.857 -7.616 1.00 98.56 118 GLN A O 1
ATOM 940 N N . LYS A 1 119 ? -2.982 3.221 -6.904 1.00 98.50 119 LYS A N 1
ATOM 941 C CA . LYS A 1 119 ? -3.292 3.752 -8.243 1.00 98.50 119 LYS A CA 1
ATOM 942 C C . LYS A 1 119 ? -2.110 4.542 -8.811 1.00 98.50 119 LYS A C 1
ATOM 944 O O . LYS A 1 119 ? -1.740 4.327 -9.965 1.00 98.50 119 LYS A O 1
ATOM 949 N N . LYS A 1 120 ? -1.476 5.398 -8.000 1.00 98.50 120 LYS A N 1
ATOM 950 C CA . LYS A 1 120 ? -0.286 6.171 -8.401 1.00 98.50 120 LYS A CA 1
ATOM 951 C C . LYS A 1 120 ? 0.899 5.269 -8.745 1.00 98.50 120 LYS A C 1
ATOM 953 O O . LYS A 1 120 ? 1.527 5.478 -9.780 1.00 98.50 120 LYS A O 1
ATOM 958 N N . ILE A 1 121 ? 1.170 4.251 -7.927 1.00 98.62 121 ILE A N 1
ATOM 959 C CA . ILE A 1 121 ? 2.254 3.284 -8.166 1.00 98.62 121 ILE A CA 1
ATOM 960 C C . ILE A 1 121 ? 2.053 2.582 -9.510 1.00 98.62 121 ILE A C 1
ATOM 962 O O . ILE A 1 121 ? 2.943 2.629 -10.352 1.00 98.62 121 ILE A O 1
ATOM 966 N N . LYS A 1 122 ? 0.859 2.032 -9.766 1.00 98.50 122 LYS A N 1
ATOM 967 C CA . LYS A 1 122 ? 0.562 1.352 -11.038 1.00 98.50 122 LYS A CA 1
ATOM 968 C C . LYS A 1 122 ? 0.740 2.264 -12.253 1.00 98.50 122 LYS A C 1
ATOM 970 O O . LYS A 1 122 ? 1.260 1.833 -13.279 1.00 98.50 122 LYS A O 1
ATOM 975 N N . ALA A 1 123 ? 0.324 3.526 -12.149 1.00 98.44 123 ALA A N 1
ATOM 976 C CA . ALA A 1 123 ? 0.503 4.495 -13.228 1.00 98.44 123 ALA A CA 1
ATOM 977 C C . ALA A 1 123 ? 1.991 4.792 -13.495 1.00 98.44 123 ALA A C 1
ATOM 979 O O . ALA A 1 123 ? 2.413 4.875 -14.650 1.00 98.44 123 ALA A O 1
ATOM 980 N N . LEU A 1 124 ? 2.799 4.922 -12.437 1.00 98.56 124 LEU A N 1
ATOM 981 C CA . LEU A 1 124 ? 4.244 5.127 -12.557 1.00 98.56 124 LEU A CA 1
ATOM 982 C C . LEU A 1 124 ? 4.957 3.896 -13.126 1.00 98.56 124 LEU A C 1
ATOM 984 O O . LEU A 1 124 ? 5.817 4.050 -13.988 1.00 98.56 124 LEU A O 1
ATOM 988 N N . GLU A 1 125 ? 4.570 2.688 -12.718 1.00 98.44 125 GLU A N 1
ATOM 989 C CA . GLU A 1 125 ? 5.095 1.434 -13.271 1.00 98.44 125 GLU A CA 1
ATOM 990 C C . GLU A 1 125 ? 4.838 1.341 -14.780 1.00 98.44 125 GLU A C 1
ATOM 992 O O . GLU A 1 125 ? 5.757 1.078 -15.553 1.00 98.44 125 GLU A O 1
ATOM 997 N N . GLN A 1 126 ? 3.614 1.644 -15.225 1.00 98.31 126 GLN A N 1
ATOM 998 C CA . GLN A 1 126 ? 3.279 1.672 -16.652 1.00 98.31 126 GLN A CA 1
ATOM 999 C C . GLN A 1 126 ? 4.104 2.709 -17.420 1.00 98.31 126 GLN A C 1
ATOM 1001 O O . GLN A 1 126 ? 4.587 2.429 -18.521 1.00 98.31 126 GLN A O 1
ATOM 1006 N N . LYS A 1 127 ? 4.298 3.899 -16.838 1.00 98.31 127 LYS A N 1
ATOM 1007 C CA . LYS A 1 127 ? 5.131 4.945 -17.436 1.00 98.31 127 LYS A CA 1
ATOM 1008 C C . LYS A 1 127 ? 6.593 4.509 -17.549 1.00 98.31 127 LYS A C 1
ATOM 1010 O O . LYS A 1 127 ? 7.203 4.751 -18.586 1.00 98.31 127 LYS A O 1
ATOM 1015 N N . ASN A 1 128 ? 7.138 3.848 -16.530 1.00 98.56 128 ASN A N 1
ATOM 1016 C CA . ASN A 1 128 ? 8.505 3.329 -16.565 1.00 98.56 128 ASN A CA 1
ATOM 1017 C C . ASN A 1 128 ? 8.678 2.280 -17.663 1.00 98.56 128 ASN A C 1
ATOM 1019 O O . ASN A 1 128 ? 9.587 2.416 -18.473 1.00 98.56 128 ASN A O 1
ATOM 1023 N N . VAL A 1 129 ? 7.758 1.317 -17.775 1.00 98.56 129 VAL A N 1
ATOM 1024 C CA . VAL A 1 129 ? 7.795 0.306 -18.849 1.00 98.56 129 VAL A CA 1
ATOM 1025 C C . VAL A 1 129 ? 7.776 0.956 -20.235 1.00 98.56 129 VAL A C 1
ATOM 1027 O O . VAL A 1 129 ? 8.463 0.509 -21.152 1.00 98.56 129 VAL A O 1
ATOM 1030 N N . TYR A 1 130 ? 6.982 2.014 -20.417 1.00 98.50 130 TYR A N 1
ATOM 1031 C CA . TYR A 1 130 ? 6.973 2.766 -21.670 1.00 98.50 130 TYR A CA 1
ATOM 1032 C C . TYR A 1 130 ? 8.328 3.434 -21.943 1.00 98.50 130 TYR A C 1
ATOM 1034 O O . TYR A 1 130 ? 8.875 3.285 -23.035 1.00 98.50 130 TYR A O 1
ATOM 1042 N N . LEU A 1 131 ? 8.889 4.129 -20.951 1.00 98.62 131 LEU A N 1
ATOM 1043 C CA . LEU A 1 131 ? 10.177 4.810 -21.083 1.00 98.62 131 LEU A CA 1
ATOM 1044 C C . LEU A 1 131 ? 11.327 3.834 -21.350 1.00 98.62 131 LEU A C 1
ATOM 1046 O O . LEU A 1 131 ? 12.169 4.122 -22.193 1.00 98.62 131 LEU A O 1
ATOM 1050 N N . GLU A 1 132 ? 11.336 2.664 -20.713 1.00 98.50 132 GLU A N 1
ATOM 1051 C CA . GLU A 1 132 ? 12.320 1.606 -20.972 1.00 98.50 132 GLU A CA 1
ATOM 1052 C C . GLU A 1 132 ? 12.288 1.146 -22.432 1.00 98.50 132 GLU A C 1
ATOM 1054 O O . GLU A 1 132 ? 13.335 1.019 -23.067 1.00 98.50 132 GLU A O 1
ATOM 1059 N N . LYS A 1 133 ? 11.090 0.957 -23.002 1.00 98.44 133 LYS A N 1
ATOM 1060 C CA . LYS A 1 133 ? 10.943 0.611 -24.424 1.00 98.44 133 LYS A CA 1
ATOM 1061 C C . LYS A 1 133 ? 11.465 1.719 -25.335 1.00 98.44 133 LYS A C 1
ATOM 1063 O O . LYS A 1 133 ? 12.138 1.421 -26.318 1.00 98.44 133 LYS A O 1
ATOM 1068 N N . CYS A 1 134 ? 11.168 2.980 -25.017 1.00 98.44 134 CYS A N 1
ATOM 1069 C CA . CYS A 1 134 ? 11.673 4.120 -25.780 1.00 98.44 134 CYS A CA 1
ATOM 1070 C C . CYS A 1 134 ? 13.200 4.217 -25.719 1.00 98.44 134 CYS A C 1
ATOM 1072 O O . CYS A 1 134 ? 13.831 4.393 -26.757 1.00 98.44 134 CYS A O 1
ATOM 1074 N N . ASN A 1 135 ? 13.787 4.068 -24.531 1.00 98.56 135 ASN A N 1
ATOM 1075 C CA . ASN A 1 135 ? 15.235 4.110 -24.347 1.00 98.56 135 ASN A CA 1
ATOM 1076 C C . ASN A 1 135 ? 15.917 2.994 -25.133 1.00 98.56 135 ASN A C 1
ATOM 1078 O O . ASN A 1 135 ? 16.832 3.274 -25.899 1.00 98.56 135 ASN A O 1
ATOM 1082 N N . LYS A 1 136 ? 15.406 1.762 -25.041 1.00 98.38 136 LYS A N 1
ATOM 1083 C CA . LYS A 1 136 ? 15.943 0.629 -25.799 1.00 98.38 136 LYS A CA 1
ATOM 1084 C C . LYS A 1 136 ? 15.920 0.879 -27.312 1.00 98.38 136 LYS A C 1
ATOM 1086 O O . LYS A 1 136 ? 16.919 0.660 -27.984 1.00 98.38 136 LYS A O 1
ATOM 1091 N N . ALA A 1 137 ? 14.808 1.385 -27.846 1.00 98.31 137 ALA A N 1
ATOM 1092 C CA . ALA A 1 137 ? 14.705 1.701 -29.272 1.00 98.31 137 ALA A CA 1
ATOM 1093 C C . ALA A 1 137 ? 15.677 2.818 -29.705 1.00 98.31 137 ALA A C 1
ATOM 1095 O O . ALA A 1 137 ? 16.190 2.809 -30.824 1.00 98.31 137 ALA A O 1
ATOM 1096 N N . LEU A 1 138 ? 15.933 3.795 -28.829 1.00 98.38 138 LEU A N 1
ATOM 1097 C CA . LEU A 1 138 ? 16.922 4.843 -29.082 1.00 98.38 138 LEU A CA 1
ATOM 1098 C C . LEU A 1 138 ? 18.348 4.291 -29.055 1.00 98.38 138 LEU A C 1
ATOM 1100 O O . LEU A 1 138 ? 19.129 4.632 -29.939 1.00 98.38 138 LEU A O 1
ATOM 1104 N N . GLU A 1 139 ? 18.675 3.432 -28.091 1.00 98.31 139 GLU A N 1
ATOM 1105 C CA . GLU A 1 139 ? 19.974 2.758 -28.002 1.00 98.31 139 GLU A CA 1
ATOM 1106 C C . GLU A 1 139 ? 20.260 1.929 -29.258 1.00 98.31 139 GLU A C 1
ATOM 1108 O O . GLU A 1 139 ? 21.324 2.080 -29.856 1.00 98.31 139 GLU A O 1
ATOM 1113 N N . GLU A 1 140 ? 19.292 1.128 -29.714 1.00 98.19 140 GLU A N 1
ATOM 1114 C CA . GLU A 1 140 ? 19.394 0.350 -30.957 1.00 98.19 140 GLU A CA 1
ATOM 1115 C C . GLU A 1 140 ? 19.657 1.265 -32.165 1.00 98.19 140 GLU A C 1
ATOM 1117 O O . GLU A 1 140 ? 20.578 1.032 -32.948 1.00 98.19 140 GLU A O 1
ATOM 1122 N N . ARG A 1 141 ? 18.924 2.379 -32.280 1.00 98.19 141 ARG A N 1
ATOM 1123 C CA . ARG A 1 141 ? 19.109 3.341 -33.376 1.00 98.19 141 ARG A CA 1
ATOM 1124 C C . ARG A 1 141 ? 20.468 4.044 -33.335 1.00 98.19 141 ARG A C 1
ATOM 1126 O O . ARG A 1 141 ? 21.037 4.329 -34.390 1.00 98.19 141 ARG A O 1
ATOM 1133 N N . VAL A 1 142 ? 20.980 4.364 -32.147 1.00 98.00 142 VAL A N 1
ATOM 1134 C CA . VAL A 1 142 ? 22.324 4.941 -31.988 1.00 98.00 142 VAL A CA 1
ATOM 1135 C C . VAL A 1 14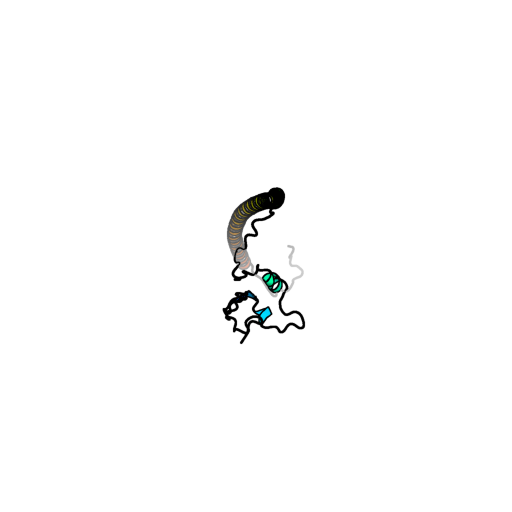2 ? 23.373 3.934 -32.446 1.00 98.00 142 VAL A C 1
ATOM 1137 O O . VAL A 1 142 ? 24.219 4.286 -33.264 1.00 98.00 142 VAL A O 1
ATOM 1140 N N . GLN A 1 143 ? 23.262 2.674 -32.020 1.00 97.50 143 GLN A N 1
ATOM 1141 C CA . GLN A 1 143 ? 24.169 1.605 -32.445 1.00 97.50 143 GLN A CA 1
ATOM 1142 C C . GLN A 1 143 ? 24.166 1.421 -33.969 1.00 97.50 143 GLN A C 1
ATOM 1144 O O . GLN A 1 143 ? 25.229 1.323 -34.579 1.00 97.50 143 GLN A O 1
ATOM 1149 N N . GLU A 1 144 ? 22.997 1.437 -34.614 1.00 97.25 144 GLU A N 1
ATOM 1150 C CA . GLU A 1 144 ? 22.892 1.370 -36.078 1.00 97.25 144 GLU A CA 1
ATOM 1151 C C . GLU A 1 144 ? 23.594 2.538 -36.786 1.00 97.25 144 GLU A C 1
ATOM 1153 O O . GLU A 1 144 ? 24.200 2.362 -37.845 1.00 97.25 144 GLU A O 1
ATOM 1158 N N . ILE A 1 145 ? 23.495 3.753 -36.241 1.00 96.31 145 ILE A N 1
ATOM 1159 C CA . ILE A 1 145 ? 24.175 4.929 -36.799 1.00 96.31 145 ILE A CA 1
ATOM 1160 C C . ILE A 1 145 ? 25.689 4.791 -36.623 1.00 96.31 145 ILE A C 1
ATOM 1162 O O . ILE A 1 145 ? 26.422 4.957 -37.595 1.00 96.31 145 ILE A O 1
ATOM 1166 N N . GLU A 1 146 ? 26.151 4.424 -35.429 1.00 95.81 146 GLU A N 1
ATOM 1167 C CA . GLU A 1 146 ? 27.574 4.235 -35.140 1.00 95.81 146 GLU A CA 1
ATOM 1168 C C . GLU A 1 146 ? 28.207 3.146 -36.011 1.00 95.81 146 GLU A C 1
ATOM 1170 O O . GLU A 1 146 ? 29.329 3.319 -36.491 1.00 95.81 146 GLU A O 1
ATOM 1175 N N . MET A 1 147 ? 27.501 2.035 -36.247 1.00 94.31 147 MET A N 1
ATOM 1176 C CA . MET A 1 147 ? 27.966 0.988 -37.161 1.00 94.31 147 MET A CA 1
ATOM 1177 C C . MET A 1 147 ? 28.077 1.511 -38.592 1.00 94.31 147 MET A C 1
ATOM 1179 O O . MET A 1 147 ? 29.135 1.371 -39.200 1.00 94.31 147 MET A O 1
ATOM 1183 N N . ARG A 1 148 ? 27.038 2.182 -39.109 1.00 94.00 148 ARG A N 1
ATOM 1184 C CA . ARG A 1 148 ? 27.058 2.746 -40.471 1.00 94.00 148 ARG A CA 1
ATOM 1185 C C . ARG A 1 148 ? 28.145 3.793 -40.673 1.00 94.00 148 ARG A C 1
ATOM 1187 O O . ARG A 1 148 ? 28.653 3.933 -41.782 1.00 94.00 148 ARG A O 1
ATOM 1194 N N . ASP A 1 149 ? 28.479 4.563 -39.645 1.00 92.19 149 ASP A N 1
ATOM 1195 C CA . ASP A 1 149 ? 29.565 5.536 -39.740 1.00 92.19 149 ASP A CA 1
ATOM 1196 C C . ASP A 1 149 ? 30.938 4.863 -39.660 1.00 92.19 149 ASP A C 1
ATOM 1198 O O . ASP A 1 149 ? 31.830 5.225 -40.426 1.00 92.19 149 ASP A O 1
ATOM 1202 N N . LYS A 1 150 ? 31.102 3.818 -38.837 1.00 90.31 150 LYS A N 1
ATOM 1203 C CA . LYS A 1 150 ? 32.319 2.989 -38.840 1.00 90.31 150 LYS A CA 1
ATOM 1204 C C . LYS A 1 150 ? 32.549 2.290 -40.178 1.00 90.31 150 LYS A C 1
ATOM 1206 O O . LYS A 1 150 ? 33.684 2.262 -40.632 1.00 90.31 150 LYS A O 1
ATOM 1211 N N . GLU A 1 151 ? 31.503 1.787 -40.832 1.00 90.12 151 GLU A N 1
ATOM 1212 C CA . GLU A 1 151 ? 31.597 1.153 -42.159 1.00 90.12 151 GLU A CA 1
ATOM 1213 C C . GLU A 1 151 ? 32.159 2.088 -43.242 1.00 90.12 151 GLU A C 1
ATOM 1215 O O . GLU A 1 151 ? 32.754 1.622 -44.212 1.00 90.12 151 GLU A O 1
ATOM 1220 N N . LYS A 1 152 ? 31.994 3.408 -43.088 1.00 88.56 152 LYS A N 1
ATOM 1221 C CA . LYS A 1 152 ? 32.550 4.408 -44.014 1.00 88.56 152 LYS A CA 1
ATOM 1222 C C . LYS A 1 152 ? 34.000 4.779 -43.694 1.00 88.56 152 LYS A C 1
ATOM 1224 O O . LYS A 1 152 ? 34.665 5.373 -44.542 1.00 88.56 152 LYS A O 1
ATOM 1229 N N . ASN A 1 153 ? 34.481 4.477 -42.4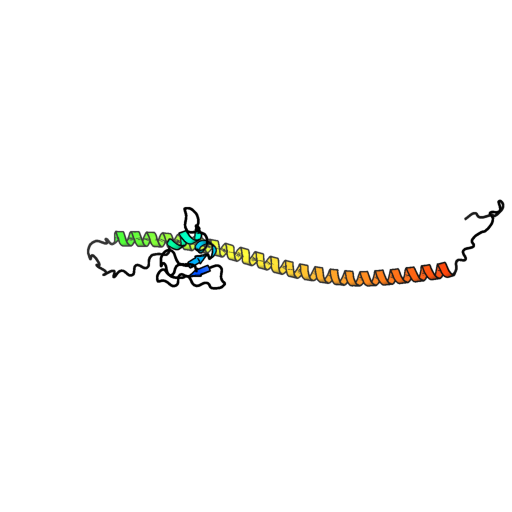90 1.00 83.81 153 ASN A N 1
ATOM 1230 C CA . ASN A 1 153 ? 35.818 4.848 -42.049 1.00 83.81 153 ASN A CA 1
ATOM 1231 C C . ASN A 1 153 ? 36.831 3.780 -42.475 1.00 83.81 153 ASN A C 1
ATOM 1233 O O . ASN A 1 153 ? 36.691 2.603 -42.154 1.00 83.81 153 ASN A O 1
ATOM 1237 N N . LEU A 1 154 ? 37.888 4.205 -43.165 1.00 77.00 154 LEU A N 1
ATOM 1238 C CA . LEU A 1 154 ? 39.051 3.368 -43.445 1.00 77.00 154 LEU A CA 1
ATOM 1239 C C . LEU A 1 154 ? 40.148 3.705 -42.437 1.00 77.00 154 LEU A C 1
ATOM 1241 O O . LEU A 1 154 ? 40.648 4.828 -42.412 1.00 77.00 154 LEU A O 1
ATOM 1245 N N . GLU A 1 155 ? 40.520 2.732 -41.608 1.00 78.88 155 GLU A N 1
ATOM 1246 C CA . GLU A 1 155 ? 41.640 2.866 -40.680 1.00 78.88 155 GLU A CA 1
ATOM 1247 C C . GLU A 1 155 ? 42.915 2.335 -41.344 1.00 78.88 155 GLU A C 1
ATOM 1249 O O . GLU A 1 155 ? 43.007 1.157 -41.695 1.00 78.88 155 GLU A O 1
ATOM 1254 N N . ILE A 1 156 ? 43.896 3.215 -41.555 1.00 79.56 156 ILE A N 1
ATOM 1255 C CA . ILE A 1 156 ? 45.168 2.861 -42.190 1.00 79.56 156 ILE A CA 1
ATOM 1256 C C . ILE A 1 156 ? 46.232 2.726 -41.100 1.00 79.56 156 ILE A C 1
ATOM 1258 O O . ILE A 1 156 ? 46.617 3.708 -40.468 1.00 79.56 156 ILE A O 1
ATOM 1262 N N . HIS A 1 157 ? 46.720 1.503 -40.899 1.00 82.44 157 HIS A N 1
ATOM 1263 C CA . HIS A 1 157 ? 47.768 1.184 -39.926 1.00 82.44 157 HIS A CA 1
ATOM 1264 C C . HIS A 1 157 ? 49.153 1.135 -40.585 1.00 82.44 157 HIS A C 1
ATOM 1266 O O . HIS A 1 157 ? 49.283 0.719 -41.734 1.00 82.44 157 HIS A O 1
ATOM 1272 N N . GLY A 1 158 ? 50.200 1.508 -39.839 1.00 78.44 158 GLY A N 1
ATOM 1273 C CA . GLY A 1 158 ? 51.598 1.323 -40.261 1.00 78.44 158 GLY A CA 1
ATOM 1274 C C . GLY A 1 158 ? 52.161 2.379 -41.220 1.00 78.44 158 GLY A C 1
ATOM 1275 O O . GLY A 1 158 ? 53.155 2.110 -41.890 1.00 78.44 158 GLY A O 1
ATOM 1276 N N . LEU A 1 159 ? 51.557 3.569 -41.295 1.00 79.25 159 LEU A N 1
ATOM 1277 C CA . LEU A 1 159 ? 52.101 4.682 -42.079 1.00 79.25 159 LEU A CA 1
ATOM 1278 C C . LEU A 1 159 ? 53.337 5.293 -41.404 1.00 79.25 159 LEU A C 1
ATOM 1280 O O . LEU A 1 159 ? 53.315 5.639 -40.221 1.00 79.25 159 LEU A O 1
ATOM 1284 N N . GLU A 1 160 ? 54.413 5.452 -42.176 1.00 82.56 160 GLU A N 1
ATOM 1285 C CA . GLU A 1 160 ? 55.609 6.177 -41.751 1.00 82.56 160 GLU A CA 1
ATOM 1286 C C . GLU A 1 160 ? 55.327 7.686 -41.730 1.00 82.56 160 GLU A C 1
ATOM 1288 O O . GLU A 1 160 ? 54.830 8.260 -42.698 1.00 82.56 160 GLU A O 1
ATOM 1293 N N . LYS A 1 161 ? 55.630 8.345 -40.608 1.00 77.50 161 LYS A N 1
ATOM 1294 C CA . LYS A 1 161 ? 55.279 9.751 -40.391 1.00 77.50 161 LYS A CA 1
ATOM 1295 C C . LYS A 1 161 ? 56.205 10.674 -41.184 1.00 77.50 161 LYS A C 1
ATOM 1297 O O . LYS A 1 161 ? 57.348 10.898 -40.789 1.00 77.50 161 LYS A O 1
ATOM 1302 N N . CYS A 1 162 ? 55.698 11.267 -42.261 1.00 78.62 162 CYS A N 1
ATOM 1303 C CA . CYS A 1 162 ? 56.429 12.269 -43.033 1.00 78.62 162 CYS A CA 1
ATOM 1304 C C . CYS A 1 162 ? 56.248 13.684 -42.454 1.00 78.62 162 CYS A C 1
ATOM 1306 O O . CYS A 1 162 ? 55.135 14.165 -42.257 1.00 78.62 162 CYS A O 1
ATOM 1308 N N . GLY A 1 163 ? 57.360 14.385 -42.196 1.00 76.44 163 GLY A N 1
ATOM 1309 C CA . GLY A 1 163 ? 57.374 15.685 -41.500 1.00 76.44 163 GLY A CA 1
ATOM 1310 C C . GLY A 1 163 ? 56.684 16.851 -42.225 1.00 76.44 163 GLY A C 1
ATOM 1311 O O . GLY A 1 163 ? 56.468 17.891 -41.610 1.00 76.44 163 GLY A O 1
ATOM 1312 N N . ASN A 1 164 ? 56.313 16.675 -43.497 1.00 76.31 164 ASN A N 1
ATOM 1313 C CA . ASN A 1 164 ? 55.699 17.709 -44.338 1.00 76.31 164 ASN A CA 1
ATOM 1314 C C . ASN A 1 164 ? 54.200 17.475 -44.606 1.00 76.31 164 ASN A C 1
ATOM 1316 O O . ASN A 1 164 ? 53.610 18.179 -45.426 1.00 76.31 164 ASN A O 1
ATOM 1320 N N . GLU A 1 165 ? 53.573 16.491 -43.961 1.00 75.12 165 GLU A N 1
ATOM 1321 C CA . GLU A 1 165 ? 52.141 16.250 -44.134 1.00 75.12 165 GLU A CA 1
ATOM 1322 C C . GLU A 1 165 ? 51.314 17.307 -43.399 1.00 75.12 165 GLU A C 1
ATOM 1324 O O . GLU A 1 165 ? 51.442 17.513 -42.189 1.00 75.12 165 GLU A O 1
ATOM 1329 N N . ASN A 1 166 ? 50.433 17.979 -44.139 1.00 68.69 166 ASN A N 1
ATOM 1330 C CA . ASN A 1 166 ? 49.567 19.020 -43.602 1.00 68.69 166 ASN A CA 1
ATOM 1331 C C . ASN A 1 166 ? 48.360 18.375 -42.902 1.00 68.69 166 ASN A C 1
ATOM 1333 O O . ASN A 1 166 ? 47.249 18.347 -43.418 1.00 68.69 166 ASN A O 1
ATOM 1337 N N . THR A 1 167 ? 48.607 17.810 -41.723 1.00 66.75 167 THR A N 1
ATOM 1338 C CA . THR A 1 167 ? 47.631 17.079 -40.895 1.00 66.75 167 THR A CA 1
ATOM 1339 C C . THR A 1 167 ? 46.861 17.981 -39.927 1.00 66.75 167 THR A C 1
ATOM 1341 O O . THR A 1 167 ? 46.351 17.512 -38.914 1.00 66.75 167 THR A O 1
ATOM 1344 N N . LYS A 1 168 ? 46.759 19.287 -40.204 1.00 57.56 168 LYS A N 1
ATOM 1345 C CA . LYS A 1 168 ? 45.979 20.201 -39.358 1.00 57.56 168 LYS A CA 1
ATOM 1346 C C . LYS A 1 168 ? 44.481 19.910 -39.502 1.00 57.56 168 LYS A C 1
ATOM 1348 O O . LYS A 1 168 ? 43.847 20.406 -40.431 1.00 57.56 168 LYS A O 1
ATOM 1353 N N . GLN A 1 169 ? 43.957 19.113 -38.576 1.00 48.53 169 GLN A N 1
ATOM 1354 C CA . GLN A 1 169 ? 42.577 19.202 -38.099 1.00 48.53 169 GLN A CA 1
ATOM 1355 C C . GLN A 1 169 ? 42.514 20.167 -36.918 1.00 48.53 169 GLN A C 1
ATOM 1357 O O . GLN A 1 169 ? 43.464 20.155 -36.100 1.00 48.53 169 GLN A O 1
#

Secondary structure (DSSP, 8-state):
--B-TTT-PBB---SSSEEEBSSTT--EEEHHHHH---SS--S-HHHHHGGGS-----S--------S---HHHHHHHHHHHHHHHHHHHHHHHHHHHHHHHHHHHHHHHHHHHHHHHHHHHHHHHHHHHHHHHHHHHHHHHHHHHHHHHHHPPP-------TT-----

Sequence (169 aa):
MVQCKKCNLFVSLVKDDIVKCKGECGNVYHKKCVNKKFMNNATCDDCQLNKCSPKQSGDDVKLILNPREESGENVLAEVNKKLAVIYNMDKKIEELTKSVEFYADMYQSLLEYKEESQKKIKALEQKNVYLEKCNKALEERVQEIEMRDKEKNLEIHGLEKCGNENTKQ

pLDDT: mean 76.58, std 21.13, range [36.09, 98.62]

Radius of gyration: 42.57 Å; chains: 1; bounding box: 93×58×105 Å

Organism: Spodoptera frugiperda (NCBI:txid7108)

Foldseek 3Di:
DFADPVFSADWDPDVDQKIFGPDPVRAIAGPVLRPDPDPPDRHPPVSVVSVPPPPPPPDPPPPPVVVDDPDVVVVVVVVVVVVVVVVVVVVVVVVVVVVVVVVVVVVVVVVVVVVVVVVVVVVVVVVVVVVVVVVVVVVVVVVVVVVVVVVVDDDDPDDDDDPPDPPDD